Protein AF-A0A1B6GAH2-F1 (afdb_monomer_lite)

InterPro domains:
  IPR001547 Glycoside hydrolase, family 5 [PF00150] (1-139)
  IPR017853 Glycoside hydrolase superfamily [SSF51445] (1-136)
  IPR018087 Glycoside hydrolase, family 5, conserved site [PS00659] (15-24)

Secondary structure (DSSP, 8-state):
-HHHHHHHHTT-TT--EE--S---GGGT--SHHHHHHHHHH-GGGSTT-SS-PPPHHHHHHHHHTTT--S-EEEE-HHHHTB-TTHHHHPPP-TT--EEEEEEEETTSSS-SHHHIIIIIHHHHTTS-EEEEEEE-STT--HHHHHHH-

Radius of gyration: 15.77 Å; chains: 1; bounding box: 37×42×43 Å

Foldseek 3Di:
DQLVVLLVCLPPQPDEAAQDFFAALCVQDVPPVLSLQCQAPWAPSRPRDPDGGDHPQNSLCSNVVSVRLHAYEYADHPRSADQQCVVVRPHDHPSLRYEYEHAEECPDPQQDPVSCVNRVVVRVVRHHYDPNHYDYPDPDCVSVVRVVD

pLDDT: mean 97.62, std 1.55, range [88.94, 98.88]

Sequence (149 aa):
FWKSVASQFKNDDGIIFDLFNEPFPDMVINDKSAAWKCWRDGGSACPGFQFEVAGMSDLLNAVRSTGANNLVMVGGLTWANDLSRWQEFVPSDPAKNIAASWHSYNFNACNNKNCWDTQIAPIAAKYPVIVGEIGEHGCTHSYIDGLMD

Structure (mmCIF, N/CA/C/O backbone):
data_AF-A0A1B6GAH2-F1
#
_entry.id   AF-A0A1B6GAH2-F1
#
loop_
_atom_site.group_PDB
_atom_site.id
_atom_site.type_symbol
_atom_site.label_atom_id
_atom_site.label_alt_id
_atom_site.label_comp_id
_atom_site.label_asym_id
_atom_site.label_entity_id
_atom_site.label_seq_id
_atom_site.pdbx_PDB_ins_code
_atom_site.Cartn_x
_atom_site.Cartn_y
_atom_site.Cartn_z
_atom_site.occupancy
_atom_site.B_iso_or_equiv
_atom_site.auth_seq_id
_atom_site.auth_comp_id
_atom_site.auth_asym_id
_atom_site.auth_atom_id
_atom_site.pdbx_PDB_model_num
ATOM 1 N N . PHE A 1 1 ? -15.946 9.298 3.821 1.00 97.38 1 PHE A N 1
ATOM 2 C CA . PHE A 1 1 ? -16.155 8.047 3.068 1.00 97.38 1 PHE A CA 1
ATOM 3 C C . PHE A 1 1 ? -15.937 6.809 3.944 1.00 97.38 1 PHE A C 1
ATOM 5 O O . PHE A 1 1 ? -16.930 6.221 4.354 1.00 97.38 1 PHE A O 1
ATOM 12 N N . TRP A 1 2 ? -14.697 6.466 4.330 1.00 98.62 2 TRP A N 1
ATOM 13 C CA . TRP A 1 2 ? -14.374 5.196 5.013 1.00 98.62 2 TRP A CA 1
ATOM 14 C C . TRP A 1 2 ? -15.171 4.880 6.281 1.00 98.62 2 TRP A C 1
ATOM 16 O O . TRP A 1 2 ? -15.626 3.753 6.426 1.00 98.62 2 TRP A O 1
ATOM 26 N N . LYS A 1 3 ? -15.451 5.862 7.151 1.00 98.75 3 LYS A N 1
ATOM 27 C CA . LYS A 1 3 ? -16.328 5.639 8.318 1.00 98.75 3 LYS A CA 1
ATOM 28 C C . LYS A 1 3 ? -17.711 5.093 7.935 1.00 98.75 3 LYS A C 1
ATOM 30 O O . LYS A 1 3 ? -18.258 4.278 8.666 1.00 98.75 3 LYS A O 1
ATOM 35 N N . SER A 1 4 ? -18.273 5.527 6.805 1.00 98.75 4 SER A N 1
ATOM 36 C CA . SER A 1 4 ? -19.587 5.072 6.332 1.00 98.75 4 SER A CA 1
ATOM 37 C C . SER A 1 4 ? -19.524 3.629 5.837 1.00 98.75 4 SER A C 1
ATOM 39 O O . SER A 1 4 ? -20.335 2.808 6.248 1.00 98.75 4 SER A O 1
ATOM 41 N N . VAL A 1 5 ? -18.539 3.320 4.988 1.00 98.56 5 VAL A N 1
ATOM 42 C CA . VAL A 1 5 ? -18.341 1.981 4.411 1.00 98.56 5 VAL A CA 1
ATOM 43 C C . VAL A 1 5 ? -18.011 0.973 5.510 1.00 98.56 5 VAL A C 1
ATOM 45 O O . VAL A 1 5 ? -18.682 -0.045 5.638 1.00 98.56 5 VAL A O 1
ATOM 48 N N . ALA A 1 6 ? -17.047 1.293 6.374 1.00 98.69 6 ALA A N 1
ATOM 49 C CA . ALA A 1 6 ? -16.664 0.424 7.478 1.00 98.69 6 ALA A CA 1
ATOM 50 C C . ALA A 1 6 ? -17.824 0.214 8.463 1.00 98.69 6 ALA A C 1
ATOM 52 O O . ALA A 1 6 ? -18.085 -0.916 8.848 1.00 98.69 6 ALA A O 1
ATOM 53 N N . SER A 1 7 ? -18.600 1.251 8.805 1.00 98.75 7 SER A N 1
ATOM 54 C CA . SER A 1 7 ? -19.782 1.077 9.670 1.00 98.75 7 SER A CA 1
ATOM 55 C C . SER A 1 7 ? -20.800 0.085 9.106 1.00 98.75 7 SER A C 1
ATOM 57 O O . SER A 1 7 ? -21.413 -0.643 9.884 1.00 98.75 7 SER A O 1
ATOM 59 N N . GLN A 1 8 ? -20.962 0.050 7.780 1.00 98.69 8 GLN A N 1
ATOM 60 C CA . GLN A 1 8 ? -21.880 -0.860 7.099 1.00 98.69 8 GLN A CA 1
ATOM 61 C C . GLN A 1 8 ? -21.369 -2.307 7.088 1.00 98.69 8 GLN A C 1
ATOM 63 O O . GLN A 1 8 ? -22.154 -3.226 7.307 1.00 98.69 8 GLN A O 1
ATOM 68 N N . PHE A 1 9 ? -20.074 -2.511 6.833 1.00 98.62 9 PHE A N 1
ATOM 69 C CA . PHE A 1 9 ? -19.507 -3.833 6.533 1.00 98.62 9 PHE A CA 1
ATOM 70 C C . PHE A 1 9 ? -18.616 -4.421 7.638 1.00 98.62 9 PHE A C 1
ATOM 72 O O . PHE A 1 9 ? -18.108 -5.524 7.488 1.00 98.62 9 PHE A O 1
ATOM 79 N N . LYS A 1 10 ? -18.445 -3.732 8.774 1.00 98.31 10 LYS A N 1
ATOM 80 C CA . LYS A 1 10 ? -17.512 -4.131 9.849 1.00 98.31 10 LYS A CA 1
ATOM 81 C C . LYS A 1 10 ? -17.710 -5.522 10.458 1.00 98.31 10 LYS A C 1
ATOM 83 O O . LYS A 1 10 ? -16.816 -5.993 11.151 1.00 98.31 10 LYS A O 1
ATOM 88 N N . ASN A 1 11 ? -18.888 -6.118 10.278 1.00 98.19 11 ASN A N 1
ATOM 89 C CA . ASN A 1 11 ? -19.244 -7.434 10.815 1.00 98.19 11 ASN A CA 1
ATOM 90 C C . ASN A 1 11 ? -19.275 -8.524 9.726 1.00 98.19 11 ASN A C 1
ATOM 92 O O . ASN A 1 11 ? -19.746 -9.625 9.994 1.00 98.19 11 ASN A O 1
ATOM 96 N N . ASP A 1 12 ? -18.855 -8.203 8.501 1.00 98.12 12 ASP A N 1
ATOM 97 C CA . ASP A 1 12 ? -18.752 -9.153 7.397 1.00 98.12 12 ASP A CA 1
ATOM 98 C C . ASP A 1 12 ? -17.277 -9.490 7.158 1.00 98.12 12 ASP A C 1
ATOM 100 O O . ASP A 1 12 ? -16.535 -8.701 6.570 1.00 98.12 12 ASP A O 1
ATOM 104 N N . ASP A 1 13 ? -16.852 -10.662 7.629 1.00 93.88 13 ASP A N 1
ATOM 105 C CA . ASP A 1 13 ? -15.466 -11.132 7.514 1.00 93.88 13 ASP A CA 1
ATOM 106 C C . ASP A 1 13 ? -15.053 -11.438 6.060 1.00 93.88 13 ASP A C 1
ATOM 108 O O . ASP A 1 13 ? -13.865 -11.608 5.783 1.00 93.88 13 ASP A O 1
ATOM 112 N N . GLY A 1 14 ? -16.005 -11.482 5.117 1.00 97.12 14 GLY A N 1
ATOM 113 C CA . GLY A 1 14 ? -15.737 -11.635 3.685 1.00 97.12 14 GLY A CA 1
ATOM 114 C C . GLY A 1 14 ? -15.294 -10.345 2.989 1.00 97.12 14 GLY A C 1
ATOM 115 O O . GLY A 1 14 ? -14.913 -10.384 1.819 1.00 97.12 14 GLY A O 1
ATOM 116 N N . ILE A 1 15 ? -15.337 -9.202 3.681 1.00 98.31 15 ILE A N 1
ATOM 117 C CA . ILE A 1 15 ? -14.997 -7.896 3.111 1.00 98.31 15 ILE A CA 1
ATOM 118 C C . ILE A 1 15 ? -13.555 -7.504 3.437 1.00 98.31 15 ILE A C 1
ATOM 120 O O . ILE A 1 15 ? -13.146 -7.465 4.601 1.00 98.31 15 ILE A O 1
ATOM 124 N N . ILE A 1 16 ? -12.820 -7.127 2.388 1.00 98.62 16 ILE A N 1
ATOM 125 C CA . ILE A 1 16 ? -11.488 -6.520 2.445 1.00 98.62 16 ILE A CA 1
ATOM 126 C C . ILE A 1 16 ? -11.612 -5.059 2.003 1.00 98.62 16 ILE A C 1
ATOM 128 O O . ILE A 1 16 ? -12.273 -4.761 1.007 1.00 98.62 16 ILE A O 1
ATOM 132 N N . PHE A 1 17 ? -10.980 -4.140 2.732 1.00 98.75 17 PHE A N 1
ATOM 133 C CA . PHE A 1 17 ? -10.961 -2.720 2.372 1.00 98.75 17 PHE A CA 1
ATOM 134 C C . PHE A 1 17 ? -9.615 -2.334 1.760 1.00 98.75 17 PHE A C 1
ATOM 136 O O . PHE A 1 17 ? -8.629 -2.274 2.487 1.00 98.75 17 PHE A O 1
ATOM 143 N N . ASP A 1 18 ? -9.568 -2.020 0.466 1.00 98.50 18 ASP A N 1
ATOM 144 C CA . ASP A 1 18 ? -8.406 -1.359 -0.144 1.00 98.50 18 ASP A CA 1
ATOM 145 C C . ASP A 1 18 ? -8.529 0.160 0.013 1.00 98.50 18 ASP A C 1
ATOM 147 O O . ASP A 1 18 ? -9.461 0.771 -0.516 1.00 98.50 18 ASP A O 1
ATOM 151 N N . LEU A 1 19 ? -7.649 0.757 0.826 1.00 98.38 19 LEU A N 1
ATOM 152 C CA . LEU A 1 19 ? -7.846 2.114 1.346 1.00 98.38 19 LEU A CA 1
ATOM 153 C C . LEU A 1 19 ? -7.765 3.206 0.283 1.00 98.38 19 LEU A C 1
ATOM 155 O O . LEU A 1 19 ? -8.485 4.208 0.387 1.00 98.38 19 LEU A O 1
ATOM 159 N N . PHE A 1 20 ? -6.863 3.054 -0.683 1.00 98.25 20 PHE A N 1
ATOM 160 C CA . PHE A 1 20 ? -6.640 4.051 -1.719 1.00 98.25 20 PHE A CA 1
ATOM 161 C C . PHE A 1 20 ? -5.908 3.434 -2.906 1.00 98.25 20 PHE A C 1
ATOM 163 O O . PHE A 1 20 ? -4.786 2.947 -2.766 1.00 98.25 20 PHE A O 1
ATOM 170 N N . ASN A 1 21 ? -6.536 3.529 -4.076 1.00 98.44 21 ASN A N 1
ATOM 171 C CA . ASN A 1 21 ? -5.959 3.056 -5.321 1.00 98.44 21 ASN A CA 1
ATOM 172 C C . ASN A 1 21 ? -4.772 3.933 -5.731 1.00 98.44 21 ASN A C 1
ATOM 174 O O . ASN A 1 21 ? -4.924 5.146 -5.866 1.00 98.44 21 ASN A O 1
ATOM 178 N N . GLU A 1 22 ? -3.624 3.302 -5.965 1.00 98.12 22 GLU A N 1
ATOM 179 C CA . GLU A 1 22 ? -2.450 3.907 -6.598 1.00 98.12 22 GLU A CA 1
ATOM 180 C C . GLU A 1 22 ? -1.992 5.269 -6.025 1.00 98.12 22 GLU A C 1
ATOM 182 O O . GLU A 1 22 ? -2.087 6.301 -6.687 1.00 98.12 22 GLU A O 1
ATOM 187 N N . PRO A 1 23 ? -1.439 5.319 -4.803 1.00 97.56 23 PRO A N 1
ATOM 188 C CA . PRO A 1 23 ? -0.807 6.532 -4.284 1.00 97.56 23 PRO A CA 1
ATOM 189 C C . PRO A 1 23 ? 0.454 6.921 -5.080 1.00 97.56 23 PRO A C 1
ATOM 191 O O . PRO A 1 23 ? 1.295 6.072 -5.377 1.00 97.56 23 PRO A O 1
ATOM 194 N N . PHE A 1 24 ? 0.628 8.219 -5.363 1.00 97.56 24 PHE A N 1
ATOM 195 C CA . PHE A 1 24 ? 1.791 8.747 -6.102 1.00 97.56 24 PHE A CA 1
ATOM 196 C C . PHE A 1 24 ? 2.369 10.082 -5.563 1.00 97.56 24 PHE A C 1
ATOM 198 O O . PHE A 1 24 ? 2.685 10.979 -6.348 1.00 97.56 24 PHE A O 1
ATOM 205 N N . PRO A 1 25 ? 2.527 10.306 -4.240 1.00 98.06 25 PRO A N 1
ATOM 206 C CA . PRO A 1 25 ? 3.096 11.566 -3.746 1.00 98.06 25 PRO A CA 1
ATOM 207 C C . PRO A 1 25 ? 4.538 11.827 -4.207 1.00 98.06 25 PRO A C 1
ATOM 209 O O . PRO A 1 25 ? 4.973 12.977 -4.243 1.00 98.06 25 PRO A O 1
ATOM 212 N N . ASP A 1 26 ? 5.254 10.785 -4.619 1.00 97.81 26 ASP A N 1
ATOM 213 C CA . ASP A 1 26 ? 6.570 10.822 -5.258 1.00 97.81 26 ASP A CA 1
ATOM 214 C C . ASP A 1 26 ? 6.589 11.539 -6.621 1.00 97.81 26 ASP A C 1
ATOM 216 O O . ASP A 1 26 ? 7.654 11.942 -7.079 1.00 97.81 26 ASP A O 1
ATOM 220 N N . MET A 1 27 ? 5.426 11.802 -7.229 1.00 97.00 27 MET A N 1
ATOM 221 C CA . MET A 1 27 ? 5.310 12.684 -8.403 1.00 97.00 27 MET A CA 1
ATOM 222 C C . MET A 1 27 ? 5.434 14.177 -8.063 1.00 97.00 27 MET A C 1
ATOM 224 O O . MET A 1 27 ? 5.662 14.998 -8.951 1.00 97.00 27 MET A O 1
ATOM 228 N N . VAL A 1 28 ? 5.251 14.545 -6.793 1.00 97.75 28 VAL A N 1
ATOM 229 C CA . VAL A 1 28 ? 5.334 15.933 -6.300 1.00 97.75 28 VAL A CA 1
ATOM 230 C C . VAL A 1 28 ? 6.549 16.114 -5.388 1.00 97.75 28 VAL A C 1
ATOM 232 O O . VAL A 1 28 ? 7.168 17.179 -5.368 1.00 97.75 28 VAL A O 1
ATOM 235 N N . ILE A 1 29 ? 6.907 15.073 -4.634 1.00 98.12 29 ILE A N 1
ATOM 236 C CA . ILE A 1 29 ? 7.958 15.093 -3.619 1.00 98.12 29 ILE A CA 1
ATOM 237 C C . ILE A 1 29 ? 9.112 14.192 -4.068 1.00 98.12 29 ILE A C 1
ATOM 239 O O . ILE A 1 29 ? 9.061 12.977 -3.917 1.00 98.12 29 ILE A O 1
ATOM 243 N N . ASN A 1 30 ? 10.189 14.803 -4.567 1.00 95.69 30 ASN A N 1
ATOM 244 C CA . ASN A 1 30 ? 11.349 14.068 -5.092 1.00 95.69 30 ASN A CA 1
ATOM 245 C C . ASN A 1 30 ? 12.169 13.336 -4.011 1.00 95.69 30 ASN A C 1
ATOM 247 O O . ASN A 1 30 ? 12.866 12.369 -4.317 1.00 95.69 30 ASN A O 1
ATOM 251 N N . ASP A 1 31 ? 12.137 13.796 -2.754 1.00 97.75 31 ASP A N 1
ATOM 252 C CA . ASP A 1 31 ? 12.797 13.075 -1.662 1.00 97.75 31 ASP A CA 1
ATOM 253 C C . ASP A 1 31 ? 11.967 11.851 -1.267 1.00 97.75 31 ASP A C 1
ATOM 255 O O . ASP A 1 31 ? 10.850 11.970 -0.761 1.00 97.75 31 ASP A O 1
ATOM 259 N N . LYS A 1 32 ? 12.538 10.659 -1.458 1.00 96.31 32 LYS A N 1
ATOM 260 C CA . LYS A 1 32 ? 11.832 9.394 -1.231 1.00 96.31 32 LYS A CA 1
ATOM 261 C C . LYS A 1 32 ? 11.351 9.234 0.215 1.00 96.31 32 LYS A C 1
ATOM 263 O O . LYS A 1 32 ? 10.276 8.688 0.442 1.00 96.31 32 LYS A O 1
ATOM 268 N N . SER A 1 33 ? 12.119 9.695 1.206 1.00 97.69 33 SER A N 1
ATOM 269 C CA . SER A 1 33 ? 11.707 9.610 2.617 1.00 97.69 33 SER A CA 1
ATOM 270 C C . SER A 1 33 ? 10.534 10.532 2.915 1.00 97.69 33 SER A C 1
ATOM 272 O O . SER A 1 33 ? 9.602 10.139 3.613 1.00 97.69 33 SER A O 1
ATOM 274 N N . ALA A 1 34 ? 10.568 11.747 2.375 1.00 98.38 34 ALA A N 1
ATOM 275 C CA . ALA A 1 34 ? 9.496 12.715 2.498 1.00 98.38 34 ALA A CA 1
ATOM 276 C C . ALA A 1 34 ? 8.235 12.253 1.757 1.00 98.38 34 ALA A C 1
ATOM 278 O O . ALA A 1 34 ? 7.146 12.420 2.295 1.00 98.38 34 ALA A O 1
ATOM 279 N N . ALA A 1 35 ? 8.358 11.606 0.593 1.00 98.62 35 ALA A N 1
ATOM 280 C CA . ALA A 1 35 ? 7.222 11.028 -0.127 1.00 98.62 35 ALA A CA 1
ATOM 281 C C . ALA A 1 35 ? 6.534 9.915 0.681 1.00 98.62 35 ALA A C 1
ATOM 283 O O . ALA A 1 35 ? 5.315 9.936 0.841 1.00 98.62 35 ALA A O 1
ATOM 284 N N . TRP A 1 36 ? 7.301 8.993 1.276 1.00 98.69 36 TRP A N 1
ATOM 285 C CA . TRP A 1 36 ? 6.756 7.963 2.173 1.00 98.69 36 TRP A CA 1
ATOM 286 C C . TRP A 1 36 ? 6.145 8.553 3.450 1.00 98.69 36 TRP A C 1
ATOM 288 O O . TRP A 1 36 ? 5.106 8.088 3.922 1.00 98.69 36 TRP A O 1
ATOM 298 N N . LYS A 1 37 ? 6.751 9.614 3.997 1.00 98.69 37 LYS A N 1
ATOM 299 C CA . LYS A 1 37 ? 6.182 10.336 5.138 1.00 98.69 37 LYS A CA 1
ATOM 300 C C . LYS A 1 37 ? 4.859 11.009 4.768 1.00 98.69 37 LYS A C 1
ATOM 302 O O . LYS A 1 37 ? 3.900 10.866 5.514 1.00 98.69 37 LYS A O 1
ATOM 307 N N . CYS A 1 38 ? 4.788 11.675 3.616 1.00 98.81 38 CYS A N 1
ATOM 308 C CA . CYS A 1 38 ? 3.550 12.228 3.071 1.00 98.81 38 CYS A CA 1
ATOM 309 C C . CYS A 1 38 ? 2.479 11.142 2.906 1.00 98.81 38 CYS A C 1
ATOM 311 O O . CYS A 1 38 ? 1.369 11.290 3.406 1.00 98.81 38 CYS A O 1
ATOM 313 N N . TRP A 1 39 ? 2.827 10.019 2.274 1.00 98.75 39 TRP A N 1
ATOM 314 C CA . TRP A 1 39 ? 1.929 8.880 2.082 1.00 98.75 39 TRP A CA 1
ATOM 315 C C . TRP A 1 39 ? 1.333 8.363 3.398 1.00 98.75 39 TRP A C 1
ATOM 317 O O . TRP A 1 39 ? 0.134 8.096 3.468 1.00 98.75 39 TRP A O 1
ATOM 327 N N . ARG A 1 40 ? 2.141 8.253 4.461 1.00 98.81 40 ARG A N 1
ATOM 328 C CA . ARG A 1 40 ? 1.676 7.759 5.766 1.00 98.81 40 ARG A CA 1
ATOM 329 C C . ARG A 1 40 ? 0.880 8.807 6.541 1.00 98.81 40 ARG A C 1
ATOM 331 O O . ARG A 1 40 ? -0.180 8.474 7.077 1.00 98.81 40 ARG A O 1
ATOM 338 N N . ASP A 1 41 ? 1.425 10.020 6.641 1.00 98.69 41 ASP A N 1
ATOM 339 C CA . ASP A 1 41 ? 1.018 11.043 7.614 1.00 98.69 41 ASP A CA 1
ATOM 340 C C . ASP A 1 41 ? 0.059 12.090 7.028 1.00 98.69 41 ASP A C 1
ATOM 342 O O . ASP A 1 41 ? -0.644 12.746 7.791 1.00 98.69 41 ASP A O 1
ATOM 346 N N . GLY A 1 42 ? 0.022 12.268 5.704 1.00 98.44 42 GLY A N 1
ATOM 347 C CA . GLY A 1 42 ? -0.793 13.298 5.062 1.00 98.44 42 GLY A CA 1
ATOM 348 C C . GLY A 1 42 ? -0.435 14.724 5.502 1.00 98.44 42 GLY A C 1
ATOM 349 O O . GLY A 1 42 ? 0.663 15.010 5.993 1.00 98.44 42 GLY A O 1
ATOM 350 N N . GLY A 1 43 ? -1.381 15.645 5.316 1.00 98.12 43 GLY A N 1
ATOM 351 C CA . GLY A 1 43 ? -1.349 17.008 5.841 1.00 98.12 43 GLY A CA 1
ATOM 352 C C . GLY A 1 43 ? -0.035 17.745 5.570 1.00 98.12 43 GLY A C 1
ATOM 353 O O . GLY A 1 43 ? 0.433 17.845 4.437 1.00 98.12 43 GLY A O 1
ATOM 354 N N . SER A 1 44 ? 0.587 18.262 6.632 1.00 97.31 44 SER A N 1
ATOM 355 C CA . SER A 1 44 ? 1.835 19.033 6.545 1.00 97.31 44 SER A CA 1
ATOM 356 C C . SER A 1 44 ? 3.058 18.211 6.125 1.00 97.31 44 SER A C 1
ATOM 358 O O . SER A 1 44 ? 4.070 18.794 5.735 1.00 97.31 44 SER A O 1
ATOM 360 N N . ALA A 1 45 ? 2.985 16.875 6.165 1.00 98.06 45 ALA A N 1
ATOM 361 C CA . ALA A 1 45 ? 4.037 16.012 5.635 1.00 98.06 45 ALA A CA 1
ATOM 362 C C . ALA A 1 45 ? 4.043 15.959 4.098 1.00 98.06 45 ALA A C 1
ATOM 364 O O . ALA A 1 45 ? 4.989 15.415 3.534 1.00 98.06 45 ALA A O 1
ATOM 365 N N . CYS A 1 46 ? 3.035 16.543 3.438 1.00 98.19 46 CYS A N 1
ATOM 366 C CA . CYS A 1 46 ? 2.863 16.573 1.988 1.00 98.19 46 CYS A CA 1
ATOM 367 C C . CYS A 1 46 ? 3.095 17.972 1.385 1.00 98.19 46 CYS A C 1
ATOM 369 O O . CYS A 1 46 ? 2.155 18.593 0.880 1.00 98.19 46 CYS A O 1
ATOM 371 N N . PRO A 1 47 ? 4.329 18.513 1.413 1.00 96.75 47 PRO A N 1
ATOM 372 C CA . PRO A 1 47 ? 4.613 19.797 0.783 1.00 96.75 47 PRO A CA 1
ATOM 373 C C . PRO A 1 47 ? 4.385 19.735 -0.735 1.00 96.75 47 PRO A C 1
ATOM 375 O O . PRO A 1 47 ? 4.605 18.709 -1.372 1.00 96.75 47 PRO A O 1
ATOM 378 N N . GLY A 1 48 ? 3.970 20.861 -1.320 1.00 95.94 48 GLY A N 1
ATOM 379 C CA . GLY A 1 48 ? 3.756 21.005 -2.767 1.00 95.94 48 GLY A CA 1
ATOM 380 C C . GLY A 1 48 ? 2.326 20.718 -3.236 1.00 95.94 48 GLY A C 1
ATOM 381 O O . GLY A 1 48 ? 1.933 21.194 -4.302 1.00 95.94 48 GLY A O 1
ATOM 382 N N . PHE A 1 49 ? 1.515 20.036 -2.426 1.00 96.69 49 PHE A N 1
ATOM 383 C CA . PHE A 1 49 ? 0.090 19.854 -2.699 1.00 96.69 49 PHE A CA 1
ATOM 384 C C . PHE A 1 49 ? -0.704 21.134 -2.393 1.00 96.69 49 PHE A C 1
ATOM 386 O O . PHE A 1 49 ? -0.459 21.813 -1.399 1.00 96.69 49 PHE A O 1
ATOM 393 N N . GLN A 1 50 ? -1.667 21.468 -3.258 1.00 95.56 50 GLN A N 1
ATOM 394 C CA . GLN A 1 50 ? -2.539 22.652 -3.118 1.00 95.56 50 GLN A CA 1
ATOM 395 C C . GLN A 1 50 ? -3.806 22.374 -2.289 1.00 95.56 50 GLN A C 1
ATOM 397 O O . GLN A 1 50 ? -4.702 23.210 -2.203 1.00 95.56 50 GLN A O 1
ATOM 402 N N . PHE A 1 51 ? -3.903 21.179 -1.716 1.00 95.25 51 PHE A N 1
ATOM 403 C CA . PHE A 1 51 ? -5.013 20.716 -0.897 1.00 95.25 51 PHE A CA 1
ATOM 404 C C . PHE A 1 51 ? -4.468 19.902 0.276 1.00 95.25 51 PHE A C 1
ATOM 406 O O . PHE A 1 51 ? -3.339 19.410 0.232 1.00 95.25 51 PHE A O 1
ATOM 413 N N . GLU A 1 52 ? -5.275 19.750 1.323 1.00 96.44 52 GLU A N 1
ATOM 414 C CA . GLU A 1 52 ? -4.929 18.887 2.448 1.00 96.44 52 GLU A CA 1
ATOM 415 C C . GLU A 1 52 ? -5.001 17.418 2.016 1.00 96.44 52 GLU A C 1
ATOM 417 O O . GLU A 1 52 ? -6.071 16.896 1.696 1.00 96.44 52 GLU A O 1
ATOM 422 N N . VAL A 1 53 ? -3.842 16.765 1.960 1.00 97.94 53 VAL A N 1
ATOM 423 C CA . VAL A 1 53 ? -3.728 15.349 1.600 1.00 97.94 53 VAL A CA 1
ATOM 424 C C . VAL A 1 53 ? -4.115 14.496 2.806 1.00 97.94 53 VAL A C 1
ATOM 426 O O . VAL A 1 53 ? -3.543 14.665 3.877 1.00 97.94 53 VAL A O 1
ATOM 429 N N . ALA A 1 54 ? -5.038 13.551 2.636 1.00 98.06 54 ALA A N 1
ATOM 430 C CA . ALA A 1 54 ? -5.272 12.511 3.636 1.00 98.06 54 ALA A CA 1
ATOM 431 C C . ALA A 1 54 ? -4.191 11.427 3.514 1.00 98.06 54 ALA A C 1
ATOM 433 O O . ALA A 1 54 ? -3.985 10.888 2.425 1.00 98.06 54 ALA A O 1
ATOM 434 N N . GLY A 1 55 ? -3.512 11.105 4.615 1.00 98.50 55 GLY A N 1
ATOM 435 C CA . GLY A 1 55 ? -2.525 10.025 4.650 1.00 98.50 55 GLY A CA 1
ATOM 436 C C . GLY A 1 55 ? -3.179 8.656 4.836 1.00 98.50 55 GLY A C 1
ATOM 437 O O . GLY A 1 55 ? -4.315 8.549 5.304 1.00 98.50 55 GLY A O 1
ATOM 438 N N . MET A 1 56 ? -2.447 7.577 4.557 1.00 98.75 56 MET A N 1
ATOM 439 C CA . MET A 1 56 ? -2.921 6.207 4.809 1.00 98.75 56 MET A CA 1
ATOM 440 C C . MET A 1 56 ? -3.312 5.977 6.272 1.00 98.75 56 MET A C 1
ATOM 442 O O . MET A 1 56 ? -4.253 5.229 6.546 1.00 98.75 56 MET A O 1
ATOM 446 N N . SER A 1 57 ? -2.645 6.654 7.214 1.00 98.69 57 SER A N 1
ATOM 447 C CA . SER A 1 57 ? -3.016 6.597 8.632 1.00 98.69 57 SER A CA 1
ATOM 448 C C . SER A 1 57 ? -4.407 7.177 8.882 1.00 98.69 57 SER A C 1
ATOM 450 O O . SER A 1 57 ? -5.166 6.603 9.657 1.00 98.69 57 SER A O 1
ATOM 452 N N . ASP A 1 58 ? -4.788 8.265 8.206 1.00 98.69 58 ASP A N 1
ATOM 453 C CA . ASP A 1 58 ? -6.124 8.859 8.341 1.00 98.69 58 ASP A CA 1
ATOM 454 C C . ASP A 1 58 ? -7.206 7.911 7.824 1.00 98.69 58 ASP A C 1
ATOM 456 O O . ASP A 1 58 ? -8.254 7.745 8.456 1.00 98.69 58 ASP A O 1
ATOM 460 N N . LEU A 1 59 ? -6.939 7.251 6.692 1.00 98.81 59 LEU A N 1
ATOM 461 C CA . LEU A 1 59 ? -7.858 6.290 6.082 1.00 98.81 59 LEU A CA 1
ATOM 462 C C . LEU A 1 59 ? -8.028 5.048 6.970 1.00 98.81 59 LEU A C 1
ATOM 464 O O . LEU A 1 59 ? -9.163 4.661 7.266 1.00 98.81 59 LEU A O 1
ATOM 468 N N . LEU A 1 60 ? -6.928 4.475 7.473 1.00 98.88 60 LEU A N 1
ATOM 469 C CA . LEU A 1 60 ? -6.970 3.344 8.404 1.00 98.88 60 LEU A CA 1
ATOM 470 C C . LEU A 1 60 ? -7.689 3.724 9.701 1.00 98.88 60 LEU A C 1
ATOM 472 O O . LEU A 1 60 ? -8.580 3.002 10.150 1.00 98.88 60 LEU A O 1
ATOM 476 N N . ASN A 1 61 ? -7.360 4.878 10.284 1.00 98.81 61 ASN A N 1
ATOM 477 C CA . ASN A 1 61 ? -8.006 5.368 11.499 1.00 98.81 61 ASN A CA 1
ATOM 478 C C . ASN A 1 61 ? -9.507 5.579 11.284 1.00 98.81 61 ASN A C 1
ATOM 480 O O . ASN A 1 61 ? -10.311 5.246 12.157 1.00 98.81 61 ASN A O 1
ATOM 484 N N . ALA A 1 62 ? -9.918 6.078 10.116 1.00 98.88 62 ALA A N 1
ATOM 485 C CA . ALA A 1 62 ? -11.326 6.202 9.768 1.00 98.88 62 ALA A CA 1
ATOM 486 C C . ALA A 1 62 ? -12.033 4.838 9.777 1.00 98.88 62 ALA A C 1
ATOM 488 O O . ALA A 1 62 ? -13.110 4.742 10.367 1.00 98.88 62 ALA A O 1
ATOM 489 N N . VAL A 1 63 ? -11.427 3.788 9.213 1.00 98.88 63 VAL A N 1
ATOM 490 C CA . VAL A 1 63 ? -11.957 2.413 9.271 1.00 98.88 63 VAL A CA 1
ATOM 491 C C . VAL A 1 63 ? -12.003 1.904 10.715 1.00 98.88 63 VAL A C 1
ATOM 493 O O . VAL A 1 63 ? -13.080 1.572 11.220 1.00 98.88 63 VAL A O 1
ATOM 496 N N . ARG A 1 64 ? -10.865 1.900 11.419 1.00 98.75 64 ARG A N 1
ATOM 497 C CA . ARG A 1 64 ? -10.742 1.323 12.769 1.00 98.75 64 ARG A CA 1
ATOM 498 C C . ARG A 1 64 ? -11.581 2.050 13.816 1.00 98.75 64 ARG A C 1
ATOM 500 O O . ARG A 1 64 ? -12.125 1.403 14.706 1.00 98.75 64 ARG A O 1
ATOM 507 N N . SER A 1 65 ? -11.807 3.358 13.670 1.00 98.69 65 SER A N 1
ATOM 508 C CA . SER A 1 65 ? -12.679 4.133 14.573 1.00 98.69 65 SER A CA 1
ATOM 509 C C . SER A 1 65 ? -14.141 3.664 14.600 1.00 98.69 65 SER A C 1
ATOM 511 O O . SER A 1 65 ? -14.880 4.023 15.512 1.00 98.69 65 SER A O 1
ATOM 513 N N . THR A 1 66 ? -14.571 2.851 13.630 1.00 98.69 66 THR A N 1
ATOM 514 C CA . THR A 1 66 ? -15.920 2.257 13.599 1.00 98.69 66 THR A CA 1
ATOM 515 C C . THR A 1 66 ? -16.033 0.941 14.381 1.00 98.69 66 THR A C 1
ATOM 517 O O . THR A 1 66 ? -17.140 0.412 14.548 1.00 98.69 66 THR A O 1
ATOM 520 N N . GLY A 1 67 ? -14.900 0.407 14.852 1.00 98.31 67 GLY A N 1
ATOM 521 C CA . GLY A 1 67 ? -14.769 -0.935 15.423 1.00 98.31 67 GLY A CA 1
ATOM 522 C C . GLY A 1 67 ? -14.546 -2.041 14.385 1.00 98.31 67 GLY A C 1
ATOM 523 O O . GLY A 1 67 ? -14.626 -3.211 14.741 1.00 98.31 67 GLY A O 1
ATOM 524 N N . ALA A 1 68 ? -14.303 -1.696 13.115 1.00 98.50 68 ALA A N 1
ATOM 525 C CA . ALA A 1 68 ? -14.039 -2.668 12.056 1.00 98.50 68 ALA A CA 1
ATOM 526 C C . ALA A 1 68 ? -12.688 -3.369 12.236 1.00 98.50 68 ALA A C 1
ATOM 528 O O . ALA A 1 68 ? -11.648 -2.707 12.280 1.00 98.50 68 ALA A O 1
ATOM 529 N N . ASN A 1 69 ? -12.705 -4.703 12.235 1.00 98.31 69 ASN A N 1
ATOM 530 C CA . ASN A 1 69 ? -11.511 -5.554 12.309 1.00 98.31 69 ASN A CA 1
ATOM 531 C C . ASN A 1 69 ? -11.188 -6.260 10.980 1.00 98.31 69 ASN A C 1
ATOM 533 O O . ASN A 1 69 ? -10.263 -7.068 10.935 1.00 98.31 69 ASN A O 1
ATOM 537 N N . ASN A 1 70 ? -11.918 -5.937 9.903 1.00 98.62 70 ASN A N 1
ATOM 538 C CA . ASN A 1 70 ? -11.685 -6.443 8.547 1.00 98.62 70 ASN A CA 1
ATOM 539 C C . ASN A 1 70 ? -10.221 -6.315 8.118 1.00 98.62 70 ASN A C 1
ATOM 541 O O . ASN A 1 70 ? -9.517 -5.395 8.559 1.00 98.62 70 ASN A O 1
ATOM 545 N N . LEU A 1 71 ? -9.801 -7.188 7.201 1.00 98.69 71 LEU A N 1
ATOM 546 C CA . LEU A 1 71 ? -8.522 -7.032 6.524 1.00 98.69 71 LEU A CA 1
ATOM 547 C C . LEU A 1 71 ? -8.527 -5.714 5.743 1.00 98.69 71 LEU A C 1
ATOM 549 O O . LEU A 1 71 ? -9.485 -5.392 5.035 1.00 98.69 71 LEU A O 1
ATOM 553 N N . VAL A 1 72 ? -7.452 -4.950 5.892 1.00 98.81 72 VAL A N 1
ATOM 554 C CA . VAL A 1 72 ? -7.257 -3.688 5.186 1.00 98.81 72 VAL A CA 1
ATOM 555 C C . VAL A 1 72 ? -6.039 -3.811 4.280 1.00 98.81 72 VAL A C 1
ATOM 557 O O . VAL A 1 72 ? -4.946 -4.125 4.743 1.00 98.81 72 VAL A O 1
ATOM 560 N N . MET A 1 73 ? -6.231 -3.563 2.993 1.00 98.75 73 MET A N 1
ATOM 561 C CA . MET A 1 73 ? -5.177 -3.472 1.994 1.00 98.75 73 MET A CA 1
ATOM 562 C C . MET A 1 73 ? -4.646 -2.038 1.929 1.00 98.75 73 MET A C 1
ATOM 564 O O . MET A 1 73 ? -5.413 -1.075 1.892 1.00 98.75 73 MET A O 1
ATOM 568 N N . VAL A 1 74 ? -3.319 -1.901 1.950 1.00 98.62 74 VAL A N 1
ATOM 569 C CA . VAL A 1 74 ? -2.634 -0.604 1.886 1.00 98.62 74 VAL A CA 1
ATOM 570 C C . VAL A 1 74 ? -1.543 -0.663 0.818 1.00 98.62 74 VAL A C 1
ATOM 572 O O . VAL A 1 74 ? -0.547 -1.368 0.990 1.00 98.62 74 VAL A O 1
ATOM 575 N N . GLY A 1 75 ? -1.728 0.064 -0.286 1.00 98.31 75 GLY A N 1
ATOM 576 C CA . GLY A 1 75 ? -0.750 0.158 -1.378 1.00 98.31 75 GLY A CA 1
ATOM 577 C C . GLY A 1 75 ? 0.396 1.132 -1.103 1.00 98.31 75 GLY A C 1
ATOM 578 O O . GLY A 1 75 ? 0.243 2.048 -0.301 1.00 98.31 75 GLY A O 1
ATOM 579 N N . GLY A 1 76 ? 1.552 0.937 -1.745 1.00 98.25 76 GLY A N 1
ATOM 580 C CA . GLY A 1 76 ? 2.735 1.801 -1.592 1.00 98.25 76 GLY A CA 1
ATOM 581 C C . GLY A 1 76 ? 2.772 3.026 -2.511 1.00 98.25 76 GLY A C 1
ATOM 582 O O . GLY A 1 76 ? 1.734 3.531 -2.931 1.00 98.25 76 GLY A O 1
ATOM 583 N N . LEU A 1 77 ? 3.982 3.509 -2.804 1.00 98.56 77 LEU A N 1
ATOM 584 C CA . LEU A 1 77 ? 4.221 4.627 -3.727 1.00 98.56 77 LEU A CA 1
ATOM 585 C C . LEU A 1 77 ? 4.239 4.164 -5.186 1.00 98.56 77 LEU A C 1
ATOM 587 O O . LEU A 1 77 ? 4.167 2.962 -5.461 1.00 98.56 77 LEU A O 1
ATOM 591 N N . THR A 1 78 ? 4.389 5.119 -6.112 1.00 97.94 78 THR A N 1
ATOM 592 C CA . THR A 1 78 ? 4.530 4.841 -7.546 1.00 97.94 78 THR A CA 1
ATOM 593 C C . THR A 1 78 ? 3.395 3.937 -8.033 1.00 97.94 78 THR A C 1
ATOM 595 O O . THR A 1 78 ? 3.628 2.831 -8.523 1.00 97.94 78 THR A O 1
ATOM 598 N N . TRP A 1 79 ? 2.154 4.389 -7.820 1.00 98.56 79 TRP A N 1
ATOM 599 C CA . TRP A 1 79 ? 0.940 3.646 -8.175 1.00 98.56 79 TRP A CA 1
ATOM 600 C C . TRP A 1 79 ? 0.917 2.238 -7.559 1.00 98.56 79 TRP A C 1
ATOM 602 O O . TRP A 1 79 ? 0.668 1.246 -8.229 1.00 98.56 79 TRP A O 1
ATOM 612 N N . ALA A 1 80 ? 1.240 2.153 -6.264 1.00 98.56 80 ALA A N 1
ATOM 613 C CA . ALA A 1 80 ? 1.335 0.910 -5.494 1.00 98.56 80 ALA A CA 1
ATOM 614 C C . ALA A 1 80 ? 2.364 -0.130 -5.997 1.00 98.56 80 ALA A C 1
ATOM 616 O O . ALA A 1 80 ? 2.356 -1.263 -5.512 1.00 98.56 80 ALA A O 1
ATOM 617 N N . ASN A 1 81 ? 3.286 0.223 -6.903 1.00 98.69 81 ASN A N 1
ATOM 618 C CA . ASN A 1 81 ? 4.361 -0.681 -7.323 1.00 98.69 81 ASN A CA 1
ATOM 619 C C . ASN A 1 81 ? 5.592 -0.635 -6.404 1.00 98.69 81 ASN A C 1
ATOM 621 O O . ASN A 1 81 ? 6.233 -1.669 -6.197 1.00 98.69 81 ASN A O 1
ATOM 625 N N . ASP A 1 82 ? 5.929 0.534 -5.847 1.00 98.44 82 ASP A N 1
ATOM 626 C CA . ASP A 1 82 ? 7.066 0.680 -4.934 1.00 98.44 82 ASP A CA 1
ATOM 627 C C . ASP A 1 82 ? 6.642 0.355 -3.498 1.00 98.44 82 ASP A C 1
ATOM 629 O O . ASP A 1 82 ? 6.017 1.167 -2.810 1.00 98.44 82 ASP A O 1
ATOM 633 N N . LEU A 1 83 ? 7.036 -0.832 -3.028 1.00 98.50 83 LEU A N 1
ATOM 634 C CA . LEU A 1 83 ? 6.873 -1.251 -1.633 1.00 98.50 83 LEU A CA 1
ATOM 635 C C . LEU A 1 83 ? 8.185 -1.229 -0.830 1.00 98.50 83 LEU A C 1
ATOM 637 O O . LEU A 1 83 ? 8.217 -1.678 0.316 1.00 98.50 83 LEU A O 1
ATOM 641 N N . SER A 1 84 ? 9.272 -0.678 -1.377 1.00 97.62 84 SER A N 1
ATOM 642 C CA . SER A 1 84 ? 10.629 -0.787 -0.807 1.00 97.62 84 SER A CA 1
ATOM 643 C C . SER A 1 84 ? 10.781 -0.264 0.626 1.00 97.62 84 SER A C 1
ATOM 645 O O . SER A 1 84 ? 11.688 -0.692 1.338 1.00 97.62 84 SER A O 1
ATOM 647 N N . ARG A 1 85 ? 9.906 0.648 1.071 1.00 98.06 85 ARG A N 1
ATOM 648 C CA . ARG A 1 85 ? 9.870 1.155 2.457 1.00 98.06 85 ARG A CA 1
ATOM 649 C C . ARG A 1 85 ? 8.520 0.953 3.132 1.00 98.06 85 ARG A C 1
ATOM 651 O O . ARG A 1 85 ? 8.271 1.512 4.197 1.00 98.06 85 ARG A O 1
ATOM 658 N N . TRP A 1 86 ? 7.663 0.111 2.562 1.00 98.44 86 TRP A N 1
ATOM 659 C CA . TRP A 1 86 ? 6.322 -0.119 3.084 1.00 98.44 86 TRP A CA 1
ATOM 660 C C . TRP A 1 86 ? 6.361 -0.607 4.539 1.00 98.44 86 TRP A C 1
ATOM 662 O O . TRP A 1 86 ? 5.654 -0.061 5.371 1.00 98.44 86 TRP A O 1
ATOM 672 N N . GLN A 1 87 ? 7.258 -1.535 4.908 1.00 97.38 87 GLN A N 1
ATOM 673 C CA . GLN A 1 87 ? 7.372 -1.990 6.311 1.00 97.38 87 GLN A CA 1
ATOM 674 C C . GLN A 1 87 ? 7.828 -0.901 7.288 1.00 97.38 87 GLN A C 1
ATOM 676 O O . GLN A 1 87 ? 7.534 -0.992 8.476 1.00 97.38 87 GLN A O 1
ATOM 681 N N . GLU A 1 88 ? 8.585 0.088 6.815 1.00 98.06 88 GLU A N 1
ATOM 682 C CA . GLU A 1 88 ? 9.067 1.192 7.648 1.00 98.06 88 GLU A CA 1
ATOM 683 C C . GLU A 1 88 ? 7.950 2.210 7.918 1.00 98.06 88 GLU A C 1
ATOM 685 O O . GLU A 1 88 ? 7.903 2.812 8.992 1.00 98.06 88 GLU A O 1
ATOM 690 N N . PHE A 1 89 ? 7.040 2.390 6.957 1.00 98.50 89 PHE A N 1
ATOM 691 C CA . PHE A 1 89 ? 5.997 3.413 7.011 1.00 98.50 89 PHE A CA 1
ATOM 692 C C . PHE A 1 89 ? 4.580 2.873 7.202 1.00 98.50 89 PHE A C 1
ATOM 694 O O . PHE A 1 89 ? 3.688 3.682 7.434 1.00 98.50 89 PHE A O 1
ATOM 701 N N . VAL A 1 90 ? 4.331 1.564 7.123 1.00 98.31 90 VAL A N 1
ATOM 702 C CA . VAL A 1 90 ? 2.983 1.002 7.292 1.00 98.31 90 VAL A CA 1
ATOM 703 C C . VAL A 1 90 ? 2.339 1.557 8.574 1.00 98.31 90 VAL A C 1
ATOM 705 O O . VAL A 1 90 ? 2.981 1.550 9.632 1.00 98.31 90 VAL A O 1
ATOM 708 N N . PRO A 1 91 ? 1.105 2.094 8.509 1.00 97.88 91 PRO A N 1
ATOM 709 C CA . PRO A 1 91 ? 0.447 2.631 9.691 1.00 97.88 91 PRO A CA 1
ATOM 710 C C . PRO A 1 91 ? 0.270 1.565 10.778 1.00 97.88 91 PRO A C 1
ATOM 712 O O . PRO A 1 91 ? 0.043 0.389 10.494 1.00 97.88 91 PRO A O 1
ATOM 715 N N . SER A 1 92 ? 0.334 1.984 12.042 1.00 97.06 92 SER A N 1
ATOM 716 C CA . SER A 1 92 ? 0.058 1.090 13.168 1.00 97.06 92 SER A CA 1
ATOM 717 C C . SER A 1 92 ? -1.416 0.680 13.166 1.00 97.06 92 SER A C 1
ATOM 719 O O . SER A 1 92 ? -2.293 1.539 13.262 1.00 97.06 92 SER A O 1
ATOM 721 N N . ASP A 1 93 ? -1.688 -0.624 13.091 1.00 98.25 93 ASP A N 1
ATOM 722 C CA . ASP A 1 93 ? -3.046 -1.162 13.139 1.00 98.25 93 ASP A CA 1
ATOM 723 C C . ASP A 1 93 ? -3.340 -1.837 14.486 1.00 98.25 93 ASP A C 1
ATOM 725 O O . ASP A 1 93 ? -2.767 -2.896 14.770 1.00 98.25 93 ASP A O 1
ATOM 729 N N . PRO A 1 94 ? -4.265 -1.306 15.307 1.00 97.75 94 PRO A N 1
ATOM 730 C CA . PRO A 1 94 ? -4.683 -1.978 16.534 1.00 97.75 94 PRO A CA 1
ATOM 731 C C . PRO A 1 94 ? -5.331 -3.347 16.278 1.00 97.75 94 PRO A C 1
ATOM 733 O O . PRO A 1 94 ? -5.229 -4.222 17.138 1.00 97.75 94 PRO A O 1
ATOM 736 N N . ALA A 1 95 ? -5.954 -3.559 15.112 1.00 97.81 95 ALA A N 1
ATOM 737 C CA . ALA A 1 95 ? -6.525 -4.854 14.737 1.00 97.81 95 ALA A CA 1
ATOM 738 C C . ALA A 1 95 ? -5.465 -5.849 14.233 1.00 97.81 95 ALA A C 1
ATOM 740 O O . ALA A 1 95 ? -5.755 -7.039 14.130 1.00 97.81 95 ALA A O 1
ATOM 741 N N . LYS A 1 96 ? -4.241 -5.379 13.938 1.00 97.62 96 LYS A N 1
ATOM 742 C CA . LYS A 1 96 ? -3.140 -6.171 13.363 1.00 97.62 96 LYS A CA 1
ATOM 743 C C . LYS A 1 96 ? -3.568 -6.976 12.128 1.00 97.62 96 LYS A C 1
ATOM 745 O O . LYS A 1 96 ? -3.127 -8.108 11.949 1.00 97.62 96 LYS A O 1
ATOM 750 N N . ASN A 1 97 ? -4.430 -6.395 11.295 1.00 98.12 97 ASN A N 1
ATOM 751 C CA . ASN A 1 97 ? -5.047 -7.063 10.154 1.00 98.12 97 ASN A CA 1
ATOM 752 C C . ASN A 1 97 ? -4.889 -6.204 8.891 1.00 98.12 97 ASN A C 1
ATOM 754 O O . ASN A 1 97 ? -5.864 -5.706 8.320 1.00 98.12 97 ASN A O 1
ATOM 758 N N . ILE A 1 98 ? -3.627 -5.995 8.500 1.00 98.62 98 ILE A N 1
ATOM 759 C CA . ILE A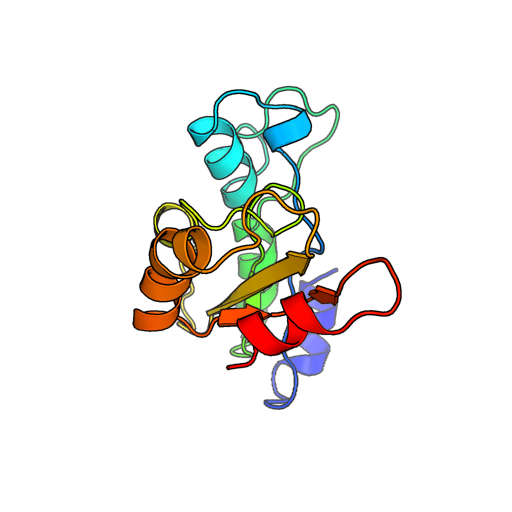 1 98 ? -3.223 -5.282 7.284 1.00 98.62 98 ILE A CA 1
ATOM 760 C C . ILE A 1 98 ? -2.570 -6.253 6.301 1.00 98.62 98 ILE A C 1
ATOM 762 O O . ILE A 1 98 ? -1.715 -7.047 6.692 1.00 98.62 98 ILE A O 1
ATOM 766 N N . ALA A 1 99 ? -2.914 -6.104 5.022 1.00 98.75 99 ALA A N 1
ATOM 767 C CA . ALA A 1 99 ? -2.176 -6.632 3.882 1.00 98.75 99 ALA A CA 1
ATOM 768 C C . ALA A 1 99 ? -1.529 -5.490 3.081 1.00 98.75 99 ALA A C 1
ATOM 770 O O . ALA A 1 99 ? -2.074 -4.386 2.992 1.00 98.75 99 ALA A O 1
ATOM 771 N N . ALA A 1 100 ? -0.390 -5.758 2.449 1.00 98.75 100 ALA A N 1
ATOM 772 C CA . ALA A 1 100 ? 0.140 -4.871 1.420 1.00 98.75 100 ALA A CA 1
ATOM 773 C C . ALA A 1 100 ? -0.625 -5.094 0.105 1.00 98.75 100 ALA A C 1
ATOM 775 O O . ALA A 1 100 ? -0.773 -6.240 -0.324 1.00 98.75 100 ALA A O 1
ATOM 776 N N . SER A 1 101 ? -1.092 -4.011 -0.527 1.00 98.56 101 SER A N 1
ATOM 777 C CA . SER A 1 101 ? -1.615 -4.039 -1.902 1.00 98.56 101 SER A CA 1
ATOM 778 C C . SER A 1 101 ? -0.472 -3.740 -2.864 1.00 98.56 101 SER A C 1
ATOM 780 O O . SER A 1 101 ? 0.211 -2.725 -2.706 1.00 98.56 101 SER A O 1
ATOM 782 N N . TRP A 1 102 ? -0.212 -4.623 -3.823 1.00 98.62 102 TRP A N 1
A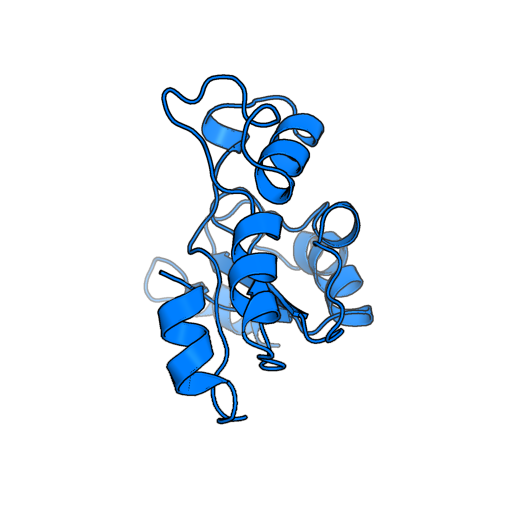TOM 783 C CA . TRP A 1 102 ? 0.860 -4.433 -4.797 1.00 98.62 102 TRP A CA 1
ATOM 784 C C . TRP A 1 102 ? 0.325 -4.492 -6.219 1.00 98.62 102 TRP A C 1
ATOM 786 O O . TRP A 1 102 ? -0.385 -5.430 -6.579 1.00 98.62 102 TRP A O 1
ATOM 796 N N . HIS A 1 103 ? 0.669 -3.485 -7.017 1.00 98.69 103 HIS A N 1
ATOM 797 C CA . HIS A 1 103 ? 0.290 -3.412 -8.424 1.00 98.69 103 HIS A CA 1
ATOM 798 C C . HIS A 1 103 ? 1.514 -3.748 -9.274 1.00 98.69 103 HIS A C 1
ATOM 800 O O . HIS A 1 103 ? 2.566 -3.098 -9.176 1.00 98.69 103 HIS A O 1
ATOM 806 N N . SER A 1 104 ? 1.402 -4.792 -10.090 1.00 98.06 104 SER A N 1
ATOM 807 C CA . SER A 1 104 ? 2.541 -5.394 -10.773 1.00 98.06 104 SER A CA 1
ATOM 808 C C . SER A 1 104 ? 2.273 -5.570 -12.257 1.00 98.06 104 SER A C 1
ATOM 810 O O . SER A 1 104 ? 1.514 -6.435 -12.683 1.00 98.06 104 SER A O 1
ATOM 812 N N . TYR A 1 105 ? 2.930 -4.741 -13.058 1.00 98.06 105 TYR A N 1
ATOM 813 C CA . TYR A 1 105 ? 2.860 -4.822 -14.505 1.00 98.06 105 TYR A CA 1
ATOM 814 C C . TYR A 1 105 ? 4.248 -4.989 -15.116 1.00 98.06 105 TYR A C 1
ATOM 816 O O . TYR A 1 105 ? 5.249 -4.527 -14.561 1.00 98.06 105 TYR A O 1
ATOM 824 N N . ASN A 1 106 ? 4.323 -5.587 -16.308 1.00 97.19 106 ASN A N 1
ATOM 825 C CA . ASN A 1 106 ? 5.598 -5.821 -16.996 1.00 97.19 106 ASN A CA 1
ATOM 826 C C . ASN A 1 106 ? 6.365 -4.533 -17.366 1.00 97.19 106 ASN A C 1
ATOM 828 O O . ASN A 1 106 ? 7.555 -4.594 -17.667 1.00 97.19 106 ASN A O 1
ATOM 832 N N . PHE A 1 107 ? 5.716 -3.369 -17.320 1.00 95.94 107 PHE A N 1
ATOM 833 C CA . PHE A 1 107 ? 6.307 -2.050 -17.576 1.00 95.94 107 PHE A CA 1
ATOM 834 C C . PHE A 1 107 ? 6.636 -1.254 -16.302 1.00 95.94 107 PHE A C 1
ATOM 836 O O . PHE A 1 107 ? 7.150 -0.139 -16.395 1.00 95.94 107 PHE A O 1
ATOM 843 N N . ASN A 1 108 ? 6.359 -1.808 -15.121 1.00 97.50 108 ASN A N 1
ATOM 844 C CA . ASN A 1 108 ? 6.651 -1.145 -13.856 1.00 97.50 108 ASN A CA 1
ATOM 845 C C . ASN A 1 108 ? 8.139 -1.233 -13.484 1.00 97.50 108 ASN A C 1
ATOM 847 O O . ASN A 1 108 ? 8.892 -2.051 -14.011 1.00 97.50 108 ASN A O 1
ATOM 851 N N . ALA A 1 109 ? 8.570 -0.404 -12.529 1.00 96.38 109 ALA A N 1
ATOM 852 C CA . ALA A 1 109 ? 9.950 -0.412 -12.047 1.00 96.38 109 ALA A CA 1
ATOM 853 C C . ALA A 1 109 ? 10.303 -1.717 -11.313 1.00 96.38 109 ALA A C 1
ATOM 855 O O . ALA A 1 109 ? 11.371 -2.289 -11.541 1.00 96.38 109 ALA A O 1
ATOM 856 N N . CYS A 1 110 ? 9.409 -2.207 -10.448 1.00 97.75 110 CYS A N 1
ATOM 857 C CA . CYS A 1 110 ? 9.514 -3.543 -9.884 1.00 97.75 110 CYS A CA 1
ATOM 858 C C . CYS A 1 110 ? 8.665 -4.531 -10.697 1.00 97.75 110 CYS A C 1
ATOM 860 O O . CYS A 1 110 ? 7.474 -4.703 -10.439 1.00 97.75 110 CYS A O 1
ATOM 862 N N . ASN A 1 111 ? 9.301 -5.183 -11.675 1.00 97.19 111 ASN A N 1
ATOM 863 C CA . ASN A 1 111 ? 8.674 -6.089 -12.642 1.00 97.19 111 ASN A CA 1
ATOM 864 C C . ASN A 1 111 ? 9.473 -7.385 -12.900 1.00 97.19 111 ASN A C 1
ATOM 866 O O . ASN A 1 111 ? 9.319 -8.013 -13.945 1.00 97.19 111 ASN A O 1
ATOM 870 N N . ASN A 1 112 ? 10.386 -7.767 -12.010 1.00 97.00 112 ASN A N 1
ATOM 871 C CA . ASN A 1 112 ? 11.223 -8.946 -12.215 1.00 97.00 112 ASN A CA 1
ATOM 872 C C . ASN A 1 112 ? 11.580 -9.621 -10.895 1.00 97.00 112 ASN A C 1
ATOM 874 O O . ASN A 1 112 ? 11.561 -8.997 -9.834 1.00 97.00 112 ASN A O 1
ATOM 878 N N . LYS A 1 113 ? 12.003 -10.884 -10.985 1.00 96.62 113 LYS A N 1
ATOM 879 C CA . LYS A 1 113 ? 12.325 -11.713 -9.822 1.00 96.62 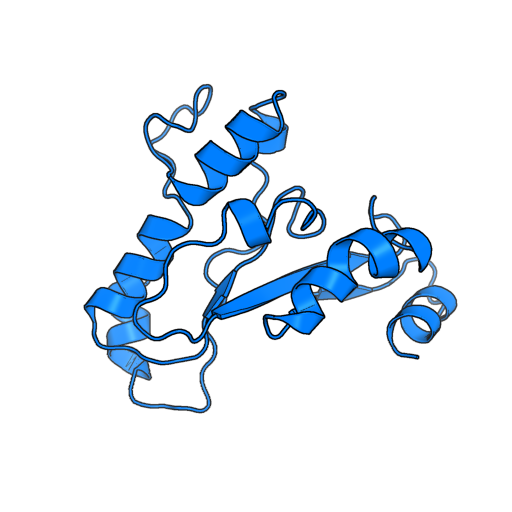113 LYS A CA 1
ATOM 880 C C . LYS A 1 113 ? 13.286 -11.051 -8.833 1.00 96.62 113 LYS A C 1
ATOM 882 O O . LYS A 1 113 ? 13.075 -11.140 -7.631 1.00 96.62 113 LYS A O 1
ATOM 887 N N . ASN A 1 114 ? 14.306 -10.340 -9.315 1.00 97.31 114 ASN A N 1
ATOM 888 C CA . ASN A 1 114 ? 15.256 -9.672 -8.427 1.00 97.31 114 ASN A CA 1
ATOM 889 C C . ASN A 1 114 ? 14.575 -8.596 -7.563 1.00 97.31 114 ASN A C 1
ATOM 891 O O . ASN A 1 114 ? 14.844 -8.506 -6.365 1.00 97.31 114 ASN A O 1
ATOM 895 N N . CYS A 1 115 ? 13.678 -7.787 -8.133 1.00 97.31 115 CYS A N 1
ATOM 896 C CA . CYS A 1 115 ? 12.931 -6.817 -7.333 1.00 97.31 115 CYS A CA 1
ATOM 897 C C . CYS A 1 115 ? 11.913 -7.506 -6.406 1.00 97.31 115 CYS A C 1
ATOM 899 O O . CYS A 1 115 ? 11.746 -7.067 -5.271 1.00 97.31 115 CYS A O 1
ATOM 901 N N . TRP A 1 116 ? 11.283 -8.606 -6.836 1.00 97.81 116 TRP A N 1
ATOM 902 C CA . TRP A 1 116 ? 10.332 -9.354 -6.006 1.00 97.81 116 TRP A CA 1
ATOM 903 C C . TRP A 1 116 ? 11.022 -9.951 -4.780 1.00 97.81 116 TRP A C 1
ATOM 905 O O . TRP A 1 116 ? 10.559 -9.753 -3.658 1.00 97.81 116 TRP A O 1
ATOM 915 N N . ASP A 1 117 ? 12.184 -10.577 -4.974 1.00 97.69 117 ASP A N 1
ATOM 916 C CA . ASP A 1 117 ? 12.992 -11.158 -3.900 1.00 97.69 117 ASP A CA 1
ATOM 917 C C . ASP A 1 117 ? 13.502 -10.085 -2.919 1.00 97.69 117 ASP A C 1
ATOM 919 O O . ASP A 1 117 ? 13.597 -10.329 -1.717 1.00 97.69 117 ASP A O 1
ATOM 923 N N . THR A 1 118 ? 13.833 -8.885 -3.410 1.00 96.94 118 THR A N 1
ATOM 924 C CA . THR A 1 118 ? 14.446 -7.825 -2.585 1.00 96.94 118 THR A CA 1
ATOM 925 C C . THR A 1 118 ? 13.448 -6.863 -1.946 1.00 96.94 118 THR A C 1
ATOM 927 O O . THR A 1 118 ? 13.762 -6.288 -0.905 1.00 96.94 118 THR A O 1
ATOM 930 N N . GLN A 1 119 ? 12.258 -6.681 -2.525 1.00 97.19 119 GLN A N 1
ATOM 931 C CA . GLN A 1 119 ? 11.249 -5.735 -2.031 1.00 97.19 119 GLN A CA 1
ATOM 932 C C . GLN A 1 119 ? 9.987 -6.422 -1.510 1.00 97.19 119 GLN A C 1
ATOM 934 O O . GLN A 1 119 ? 9.484 -6.044 -0.454 1.00 97.19 119 GLN A O 1
ATOM 939 N N . ILE A 1 120 ? 9.482 -7.436 -2.215 1.00 98.19 120 ILE A N 1
ATOM 940 C CA . ILE A 1 120 ? 8.168 -8.033 -1.934 1.00 98.19 120 ILE A CA 1
ATOM 941 C C . ILE A 1 120 ? 8.286 -9.195 -0.946 1.00 98.19 120 ILE A C 1
ATOM 943 O O . ILE A 1 120 ? 7.563 -9.233 0.050 1.00 98.19 120 ILE A O 1
ATOM 947 N N . ALA A 1 121 ? 9.242 -10.105 -1.147 1.00 97.69 121 ALA A N 1
ATOM 948 C CA . ALA A 1 121 ? 9.442 -11.263 -0.274 1.00 97.69 121 ALA A CA 1
ATOM 949 C C . ALA A 1 121 ? 9.684 -10.891 1.209 1.00 97.69 121 ALA A C 1
ATOM 951 O O . ALA A 1 121 ? 9.086 -11.527 2.083 1.00 97.69 121 ALA A O 1
ATOM 952 N N . PRO A 1 122 ? 10.457 -9.834 1.552 1.00 98.06 122 PRO A N 1
ATOM 953 C CA . PRO A 1 122 ? 10.595 -9.399 2.943 1.00 98.06 122 PRO A CA 1
ATOM 954 C C . PRO A 1 122 ? 9.278 -8.925 3.574 1.00 98.06 122 PRO A C 1
ATOM 956 O O . PRO A 1 122 ? 9.108 -9.042 4.792 1.00 98.06 122 PRO A O 1
ATOM 959 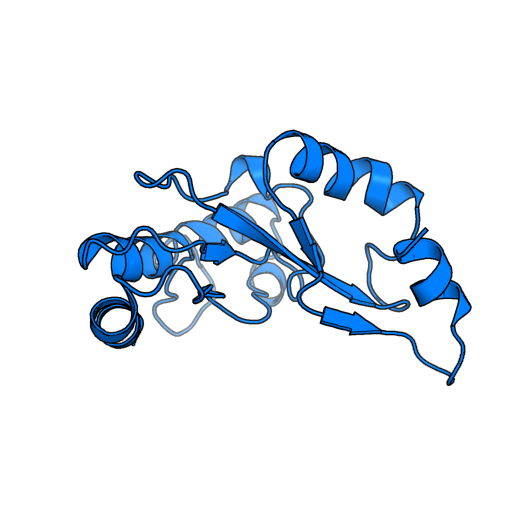N N . ILE A 1 123 ? 8.350 -8.395 2.766 1.00 98.38 123 ILE A N 1
ATOM 960 C CA . ILE A 1 123 ? 6.998 -8.015 3.196 1.00 98.38 123 ILE A CA 1
ATOM 961 C C . ILE A 1 123 ? 6.156 -9.258 3.427 1.00 98.38 123 ILE A C 1
ATOM 963 O O . ILE A 1 123 ? 5.630 -9.408 4.529 1.00 98.38 123 ILE A O 1
ATOM 967 N N . ALA A 1 124 ? 6.123 -10.166 2.449 1.00 97.81 124 ALA A N 1
ATOM 968 C CA . ALA A 1 124 ? 5.384 -11.427 2.510 1.00 97.81 124 ALA A CA 1
ATOM 969 C C . ALA A 1 124 ? 5.776 -12.302 3.715 1.00 97.81 124 ALA A C 1
ATOM 971 O O . ALA A 1 124 ? 4.952 -13.038 4.251 1.00 97.81 124 ALA A O 1
ATOM 972 N N . ALA A 1 125 ? 7.014 -12.181 4.204 1.00 97.88 125 ALA A N 1
ATOM 973 C CA . ALA A 1 125 ? 7.472 -12.870 5.410 1.00 97.88 125 ALA A CA 1
ATOM 974 C C . ALA A 1 125 ? 6.825 -12.368 6.721 1.00 97.88 125 ALA A C 1
ATOM 976 O O . ALA A 1 125 ? 6.962 -13.026 7.753 1.00 97.88 125 ALA A O 1
ATOM 977 N N . LYS A 1 126 ? 6.169 -11.197 6.721 1.00 97.38 126 LYS A N 1
ATOM 978 C CA . LYS A 1 126 ? 5.575 -10.574 7.924 1.00 97.38 126 LYS A CA 1
ATOM 979 C C . LYS A 1 126 ? 4.110 -10.162 7.762 1.00 97.38 126 LYS A C 1
ATOM 981 O O . LYS A 1 126 ? 3.400 -10.101 8.760 1.00 97.38 126 LYS A O 1
ATOM 986 N N . TYR A 1 127 ? 3.681 -9.858 6.541 1.00 98.38 127 TYR A N 1
ATOM 987 C CA . TYR A 1 127 ? 2.338 -9.399 6.200 1.00 98.38 127 TYR A CA 1
ATOM 988 C C . TYR A 1 127 ? 1.820 -10.189 4.998 1.00 98.38 127 TYR A C 1
ATOM 990 O O . TYR A 1 127 ? 2.618 -10.525 4.121 1.00 98.38 127 TYR A O 1
ATOM 998 N N . PRO A 1 128 ? 0.504 -10.433 4.889 1.00 98.25 128 PRO A N 1
ATOM 999 C CA . PRO A 1 128 ? -0.076 -10.835 3.618 1.00 98.25 128 PRO A CA 1
ATOM 1000 C C . PRO A 1 128 ? 0.244 -9.787 2.544 1.00 98.25 128 PRO A C 1
ATOM 1002 O O . PRO A 1 128 ? 0.139 -8.582 2.788 1.00 98.25 128 PRO A O 1
ATOM 1005 N N . VAL A 1 129 ? 0.622 -10.246 1.357 1.00 98.44 129 VAL A N 1
ATOM 1006 C CA . VAL A 1 129 ? 0.760 -9.408 0.163 1.00 98.44 129 VAL A CA 1
ATOM 1007 C C . VAL A 1 129 ? -0.296 -9.872 -0.822 1.00 98.44 129 VAL A C 1
ATOM 1009 O O . VAL A 1 129 ? -0.356 -11.056 -1.147 1.00 98.44 129 VAL A O 1
ATOM 1012 N N . ILE A 1 130 ? -1.137 -8.949 -1.271 1.00 98.38 130 ILE A N 1
ATOM 1013 C CA . ILE A 1 130 ? -2.153 -9.203 -2.286 1.00 98.38 130 ILE A CA 1
ATOM 1014 C C . ILE A 1 130 ? -1.737 -8.427 -3.528 1.00 98.38 130 ILE A C 1
ATOM 1016 O O . ILE A 1 130 ? -1.526 -7.214 -3.471 1.00 98.38 130 ILE A O 1
ATOM 1020 N N . VAL A 1 131 ? -1.612 -9.137 -4.647 1.00 97.81 131 VAL A N 1
ATOM 1021 C CA . VAL A 1 131 ? -1.405 -8.512 -5.953 1.00 97.81 131 VAL A CA 1
ATOM 1022 C C . VAL A 1 131 ? -2.751 -7.930 -6.390 1.00 97.81 131 VAL A C 1
ATOM 1024 O O . VAL A 1 131 ? -3.569 -8.631 -6.980 1.00 97.81 131 VAL A O 1
ATOM 1027 N N . GLY A 1 132 ? -3.022 -6.686 -5.981 1.00 96.69 132 GLY A N 1
ATOM 1028 C CA . GLY A 1 132 ? -4.301 -6.001 -6.209 1.00 96.69 132 GLY A CA 1
ATOM 1029 C C . GLY A 1 132 ? -4.563 -5.747 -7.691 1.00 96.69 132 GLY A C 1
ATOM 1030 O O . GLY A 1 132 ? -5.704 -5.813 -8.142 1.00 96.69 132 GLY A O 1
ATOM 1031 N N . GLU A 1 133 ? -3.486 -5.569 -8.455 1.00 98.12 133 GLU A N 1
ATOM 1032 C CA . GLU A 1 133 ? -3.515 -5.487 -9.907 1.00 98.12 133 GLU A CA 1
ATOM 1033 C C . GLU A 1 133 ? -2.304 -6.197 -10.516 1.00 98.12 133 GLU A C 1
ATOM 1035 O O . GLU A 1 133 ? -1.173 -6.045 -10.045 1.00 98.12 133 GLU A O 1
ATOM 1040 N N . ILE A 1 134 ? -2.536 -6.951 -11.590 1.00 96.88 134 ILE A N 1
ATOM 1041 C CA . ILE A 1 134 ? -1.489 -7.598 -12.380 1.00 96.88 134 ILE A CA 1
ATOM 1042 C C . ILE A 1 134 ? -1.846 -7.579 -13.863 1.00 96.88 134 ILE A C 1
ATOM 1044 O O . ILE A 1 134 ? -3.003 -7.782 -14.235 1.00 96.88 134 ILE A O 1
ATOM 1048 N N . GLY A 1 135 ? -0.850 -7.387 -14.724 1.00 96.62 135 GLY A N 1
ATOM 1049 C CA . GLY A 1 135 ? -1.034 -7.553 -16.161 1.00 96.62 135 GLY A CA 1
ATOM 1050 C C . GLY A 1 135 ? 0.244 -7.413 -16.979 1.00 96.62 135 GLY A C 1
ATOM 1051 O O . GLY A 1 135 ? 1.302 -7.031 -16.479 1.00 96.62 135 GLY A O 1
ATOM 1052 N N . GLU A 1 136 ? 0.136 -7.681 -18.278 1.00 97.38 136 GLU A N 1
ATOM 1053 C CA . GLU A 1 136 ? 1.211 -7.437 -19.237 1.00 97.38 136 GLU A CA 1
ATOM 1054 C C . GLU A 1 136 ? 0.694 -6.901 -20.576 1.00 97.38 136 GLU A C 1
ATOM 1056 O O . GLU A 1 136 ? -0.454 -7.117 -20.970 1.0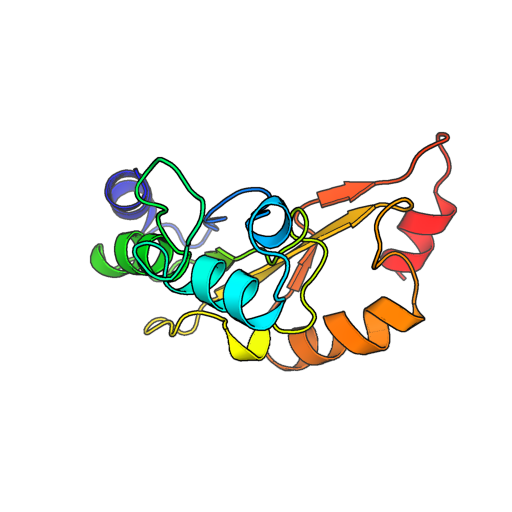0 97.38 136 GLU A O 1
ATOM 1061 N N . HIS A 1 137 ? 1.553 -6.172 -21.286 1.00 94.25 137 HIS A N 1
ATOM 1062 C CA . HIS A 1 137 ? 1.296 -5.763 -22.667 1.00 94.25 137 HIS A CA 1
ATOM 1063 C C . HIS A 1 137 ? 1.489 -6.912 -23.668 1.00 94.25 137 HIS A C 1
ATOM 1065 O O . HIS A 1 137 ? 2.152 -7.901 -23.388 1.00 94.25 137 HIS A O 1
ATOM 1071 N N . GLY A 1 138 ? 0.977 -6.733 -24.890 1.00 91.56 138 GLY A N 1
ATOM 1072 C CA . GLY A 1 138 ? 1.349 -7.575 -26.035 1.00 91.56 138 GLY A CA 1
ATOM 1073 C C . GLY A 1 138 ? 0.609 -8.909 -26.150 1.00 91.56 138 GLY A C 1
ATOM 1074 O O . GLY A 1 138 ? 0.962 -9.701 -27.018 1.00 91.56 138 GLY A O 1
ATOM 1075 N N . CYS A 1 139 ? -0.421 -9.143 -25.326 1.00 90.81 139 CYS A N 1
ATOM 1076 C CA . CYS A 1 139 ? -1.202 -10.388 -25.312 1.00 90.81 139 CYS A CA 1
ATOM 1077 C C . CYS A 1 139 ? -0.343 -11.647 -25.073 1.00 90.81 139 CYS A C 1
ATOM 1079 O O . CYS A 1 139 ? -0.685 -12.732 -25.542 1.00 90.81 139 CYS A O 1
ATOM 1081 N N . THR A 1 140 ? 0.778 -11.492 -24.367 1.00 93.19 140 THR A N 1
ATOM 1082 C CA . THR A 1 140 ? 1.635 -12.584 -23.897 1.00 93.19 140 THR A CA 1
ATOM 1083 C C . THR A 1 140 ? 1.270 -12.976 -22.463 1.00 93.19 140 THR A C 1
ATOM 1085 O O . THR A 1 140 ? 0.371 -12.384 -21.868 1.00 93.19 140 THR A O 1
ATOM 1088 N N . HIS A 1 141 ? 1.936 -14.004 -21.935 1.00 94.75 141 HIS A N 1
ATOM 1089 C CA . HIS A 1 141 ? 1.752 -14.489 -20.561 1.00 94.75 141 HIS A CA 1
ATOM 1090 C C . HIS A 1 141 ? 3.089 -14.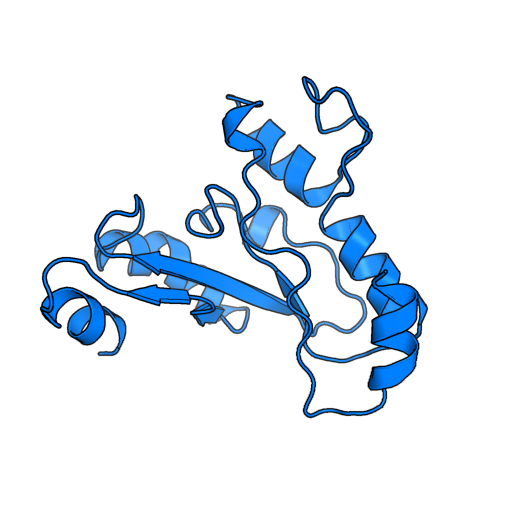693 -19.816 1.00 94.75 141 HIS A C 1
ATOM 1092 O O . HIS A 1 141 ? 3.116 -15.212 -18.710 1.00 94.75 141 HIS A O 1
ATOM 1098 N N . SER A 1 142 ? 4.228 -14.306 -20.408 1.00 95.31 142 SER A N 1
ATOM 1099 C CA . SER A 1 142 ? 5.556 -14.615 -19.846 1.00 95.31 142 SER A CA 1
ATOM 1100 C C . SER A 1 142 ? 5.846 -13.896 -18.532 1.00 95.31 142 SER A C 1
ATOM 1102 O O . SER A 1 142 ? 6.598 -14.402 -17.701 1.00 95.31 142 SER A O 1
ATOM 1104 N N . TYR A 1 143 ? 5.284 -12.701 -18.364 1.00 97.12 143 TYR A N 1
ATOM 1105 C CA . TYR A 1 143 ? 5.455 -11.943 -17.137 1.00 97.12 143 TYR A CA 1
ATOM 1106 C C . TYR A 1 143 ? 4.495 -12.445 -16.062 1.00 97.12 143 TYR A C 1
ATOM 1108 O O . TYR A 1 143 ? 4.918 -12.651 -14.925 1.00 97.12 143 TYR A O 1
ATOM 1116 N N . ILE A 1 144 ? 3.227 -12.662 -16.433 1.00 96.38 144 ILE A N 1
ATOM 1117 C CA . ILE A 1 144 ? 2.205 -13.168 -15.515 1.00 96.38 144 ILE A CA 1
ATOM 1118 C C . ILE A 1 144 ? 2.586 -14.561 -15.009 1.00 96.38 144 ILE A C 1
ATOM 1120 O O . ILE A 1 144 ? 2.569 -14.762 -13.799 1.00 96.38 144 ILE A O 1
ATOM 1124 N N . ASP A 1 145 ? 2.987 -15.480 -15.892 1.00 95.88 145 ASP A N 1
ATOM 1125 C CA . ASP A 1 145 ? 3.447 -16.820 -15.505 1.00 95.88 145 ASP A CA 1
ATOM 1126 C C . ASP A 1 145 ? 4.590 -16.720 -14.497 1.00 95.88 145 ASP A C 1
ATOM 1128 O O . ASP A 1 145 ? 4.490 -17.245 -13.395 1.00 95.88 145 ASP A O 1
ATOM 1132 N N . GLY A 1 146 ? 5.628 -15.942 -14.825 1.00 95.00 146 GLY A N 1
ATOM 1133 C CA . GLY A 1 146 ? 6.782 -15.799 -13.946 1.00 95.00 146 GLY A CA 1
ATOM 1134 C C . GLY A 1 146 ? 6.446 -15.213 -12.573 1.00 95.00 146 GLY A C 1
ATOM 1135 O O . GLY A 1 146 ? 7.144 -15.521 -11.613 1.00 95.00 146 GLY A O 1
ATOM 1136 N N . LEU A 1 147 ? 5.414 -14.369 -12.463 1.00 94.62 147 LEU A N 1
ATOM 1137 C CA . LEU A 1 147 ? 4.983 -13.813 -11.178 1.00 94.62 147 LEU A CA 1
ATOM 1138 C C . LEU A 1 147 ? 4.097 -14.776 -10.367 1.00 94.62 147 LEU A C 1
ATOM 1140 O O . LEU A 1 147 ? 4.043 -14.661 -9.143 1.00 94.62 147 LEU A O 1
ATOM 1144 N N . MET A 1 148 ? 3.390 -15.687 -11.033 1.00 93.06 148 MET A N 1
ATOM 1145 C CA . MET A 1 148 ? 2.459 -16.632 -10.405 1.00 93.06 148 MET A CA 1
ATOM 1146 C C . MET A 1 148 ? 3.095 -17.991 -10.064 1.00 93.06 148 MET A C 1
ATOM 1148 O O . MET A 1 148 ? 2.433 -18.802 -9.412 1.00 93.06 148 MET A O 1
ATOM 1152 N N . ASP A 1 149 ? 4.338 -18.224 -10.498 1.00 88.94 149 ASP A N 1
ATOM 1153 C CA . ASP A 1 149 ? 5.165 -19.404 -10.190 1.00 88.94 149 ASP A CA 1
ATOM 1154 C C . ASP A 1 149 ? 5.638 -19.454 -8.721 1.00 88.94 149 ASP A C 1
ATOM 1156 O O . ASP A 1 149 ? 5.534 -20.545 -8.105 1.00 88.94 149 ASP A O 1
#

Organism: NCBI:txid1464854

=== Feature glossary ===
Feature key, reading from the visual/contextual features back to the raw sequence:

Rendered structure images. Structure images are PyMOL renders from six orthogonal camera directions. Cartoon representation draws helices as coils and strands as arrows; sticks shows the backbone as bonds; surface shows the solvent-excluded envelope. Rainbow coloring maps sequence position to hue (blue→red, N→C); chain coloring assigns a distinct color per polypeptide.

Contact-map, Ramachandran, and PAE plots. Three diagnostic plots accompany the record. The Cα contact map visualizes the tertiary structure as a 2D adjacency matrix (8 Å cutoff, sequence-local contacts suppressed). The Ramachandran plot shows the distribution of backbone (φ, ψ) torsions, with points in the α and β basins reflecting secondary structure content. The PAE plot shows AlphaFold's inter-residue confidence as a color matrix.

InterPro / GO / CATH / organism. The annotation block draws on four external resources. InterPro: which protein families and domains the sequence belongs to. GO: standardized terms for what the protein does, what process it participates in, and where in the cell it acts. CATH: which structural fold it has in the CATH hierarchy. Organism: the species of origin.

Nearest PDB structures. Structural nearest neighbors (via Foldseek easy-search vs the PDB). Reported per hit: target PDB id, E-value, and alignment TM-score. A TM-score above ~0.5 is the conventional threshold for 'same fold'.

Predicted aligned error. Predicted aligned error is AlphaFold's pairwise confidence. Unlike pLDDT (per-residue), PAE is per-residue-pair and captures whether two parts of the structure are correctly placed relative to each other. Units are ångströms of expected positional error.

Solvent-accessible surface area. SASA measures how much of the protein is reachable by solvent. It is computed by rolling a water-sized probe over the atomic surface and summing the exposed area (Å²). Per-residue SASA distinguishes core (buried, low SASA) from surface (exposed, high SASA) residues; total SASA is a whole-molecule size measure.

B-factor. Crystallographic B-factors measure how much each atom's electron density is smeared out, in Å². They rise in mobile loops and surface residues and fall in the buried interior. In AlphaFold models this column is repurposed to hold pLDDT instead.

pLDDT. For AlphaFold models, the B-factor field carries pLDDT — the model's own estimate of local accuracy on a 0–100 scale. Regions with pLDDT<50 should be treated as essentially unmodeled; they often correspond to intrinsically disordered segments.

Backbone torsions (φ/ψ). φ (phi) and ψ (psi) are the two rotatable backbone dihedrals per residue: φ is the C(i-1)–N–Cα–C torsion, ψ is the N–Cα–C–N(i+1) torsion, both in degrees on (−180°, 180°]. α-helical residues cluster near (−60°, −45°); β-strand residues near (−120°, +130°). A Ramachandran plot is simply a scatter of (φ, ψ) for every residue.

Radius of gyration, Cα contacts, bounding box. Radius of gyration (Rg) is the root-mean-square distance of Cα atoms from their centroid — a single number for overall size and compactness. A globular domain of N residues has Rg ≈ 2.2·N^0.38 Å; an extended or disordered chain has a much larger Rg. The Cα contact count is the number of residue pairs whose Cα atoms are within 8 Å and are more than four positions apart in sequence — a standard proxy for tertiary packing density. The bounding box is the smallest axis-aligned box enclosing all Cα atoms.

Secondary structure (3-state, P-SEA). Three-state secondary structure (P-SEA) collapses the eight DSSP classes into helix (a), strand (b), and coil (c). P-SEA assigns these from Cα geometry alone — distances and angles — without requiring backbone oxygens, so it works on any Cα trace.

Secondary structure (8-state, DSSP). Secondary structure is the local, repeating backbone conformation. DSSP classifies it into eight states by reading the hydrogen-bond network: three helix types (H, G, I), two β types (E, B), two non-regular types (T, S), and unstructured coil (-).

Foldseek 3Di. The Foldseek 3Di string encodes local tertiary geometry as a 20-letter alphabet — one character per residue — derived from the relative positions of nearby Cα atoms. Unlike the amino-acid sequence, 3Di is a direct function of the 3D structure, so two proteins with the same fold have similar 3Di strings even at low sequence identity.

mmCIF coordinates. Structure coordinates are given as an mmCIF _atom_site loop: one row per atom with element, residue name, chain id, sequence number, and x/y/z position in Å. Only the four main-chain atoms per residue are included here; side chains are omitted to keep the record compact.

Sequence. This is the polypeptide sequence — one letter per residue, N-terminus first. Length ranges from a few dozen residues for small domains to over a thousand for large multi-domain proteins.